Protein AF-A0A348TWQ3-F1 (afdb_monomer_lite)

Sequence (103 aa):
ITAHDFLIRQSMGDARKLYNLVELCFQQGKRGVPIDEEFAQNVLSNAQIRYDKGGDEHYNVISAFIKSIRGSDPQAAVYYLARMIEGGEDVKFIARRLIISAA

Secondary structure (DSSP, 8-state):
---HHHHHHHHTT-HHHHHHHHHHHHHHSPTTS---HHHHHHHHHHHHHT--SSSSHHHHHHHHHHHHHHTT-HHHHHHHHHHHHHTT--HHHHHHHHHHHH-

pLDDT: mean 85.83, std 12.58, range [44.22, 97.56]

Foldseek 3Di:
DQCPVVLCVVCVPPPVSSVVLVVQLVVPDDPPDDDDNVSSVVSVVVVVVPPDPDDDLVCVLLVQLLVCVVVVNVVSNVVSVVVCVVVVHDPVVSVVSVVVSVD

Radius of gyration: 18.04 Å; chains: 1; bounding box: 40×21×50 Å

Structure (mmCIF, N/CA/C/O backbone):
data_AF-A0A348TWQ3-F1
#
_entry.id   AF-A0A348TWQ3-F1
#
loop_
_atom_site.group_PDB
_atom_site.id
_atom_site.type_symbol
_atom_site.label_atom_id
_atom_site.label_alt_id
_atom_site.label_comp_id
_atom_site.label_asym_id
_atom_site.label_entity_id
_atom_site.label_seq_id
_atom_site.pdbx_PDB_ins_code
_atom_site.Cartn_x
_atom_site.Cartn_y
_atom_site.Cartn_z
_atom_site.occupancy
_atom_site.B_iso_or_equiv
_atom_site.auth_seq_id
_atom_site.auth_comp_id
_atom_site.auth_asym_id
_atom_site.auth_atom_id
_atom_site.pdbx_PDB_model_num
ATOM 1 N N . ILE A 1 1 ? -12.205 6.003 22.307 1.00 78.00 1 ILE A N 1
ATOM 2 C CA . ILE A 1 1 ? -11.546 4.914 21.552 1.00 78.00 1 ILE A CA 1
ATOM 3 C C . ILE A 1 1 ? -10.729 4.129 22.554 1.00 78.00 1 ILE A C 1
ATOM 5 O O . ILE A 1 1 ? -9.806 4.690 23.131 1.00 78.00 1 ILE A O 1
ATOM 9 N N . THR A 1 2 ? -11.105 2.889 22.830 1.00 88.25 2 THR A N 1
ATOM 10 C CA . THR A 1 2 ? -10.337 2.006 23.717 1.00 88.25 2 THR A CA 1
ATOM 11 C C . THR A 1 2 ? -9.271 1.234 22.934 1.00 88.25 2 THR A C 1
ATOM 13 O O . THR A 1 2 ? -8.243 0.902 23.503 1.00 88.25 2 THR A O 1
ATOM 16 N N . ALA A 1 3 ? -9.423 1.088 21.613 1.00 89.75 3 ALA A N 1
ATOM 17 C CA . ALA A 1 3 ? -8.481 0.416 20.706 1.00 89.75 3 ALA A CA 1
ATOM 18 C C . ALA A 1 3 ? -7.199 1.203 20.332 1.00 89.75 3 ALA A C 1
ATOM 20 O O . ALA A 1 3 ? -6.627 0.973 19.266 1.00 89.75 3 ALA A O 1
ATOM 21 N N . HIS A 1 4 ? -6.758 2.179 21.131 1.00 90.19 4 HIS A N 1
ATOM 22 C CA . HIS A 1 4 ? -5.682 3.103 20.732 1.00 90.19 4 HIS A CA 1
ATOM 23 C C . HIS A 1 4 ? -4.347 2.384 20.470 1.00 90.19 4 HIS A C 1
ATOM 25 O O . HIS A 1 4 ? -3.758 2.576 19.406 1.00 90.19 4 HIS A O 1
ATOM 31 N N . ASP A 1 5 ? -3.923 1.485 21.359 1.00 91.69 5 ASP A N 1
ATOM 32 C CA . ASP A 1 5 ? -2.677 0.719 21.199 1.00 91.69 5 ASP A CA 1
ATOM 33 C C . ASP A 1 5 ? -2.710 -0.231 19.997 1.00 91.69 5 ASP A C 1
ATOM 35 O O . ASP A 1 5 ? -1.697 -0.467 19.334 1.00 91.69 5 ASP A O 1
ATOM 39 N N . PHE A 1 6 ? -3.882 -0.785 19.684 1.00 90.88 6 PHE A N 1
ATOM 40 C CA . PHE A 1 6 ? -4.067 -1.610 18.496 1.00 90.88 6 PHE A CA 1
ATOM 41 C C . PHE A 1 6 ? -3.882 -0.784 17.220 1.00 90.88 6 PHE A C 1
ATOM 43 O O . PHE A 1 6 ? -3.075 -1.145 16.366 1.00 90.88 6 PHE A O 1
ATOM 50 N N . LEU A 1 7 ? -4.566 0.357 17.109 1.00 90.31 7 LEU A N 1
ATOM 51 C CA . LEU A 1 7 ? -4.495 1.216 15.924 1.00 90.31 7 LEU A CA 1
ATOM 52 C C . LEU A 1 7 ? -3.085 1.780 15.696 1.00 90.31 7 LEU A C 1
ATOM 54 O O . LEU A 1 7 ? -2.633 1.836 14.552 1.00 90.31 7 LEU A O 1
ATOM 58 N N . ILE A 1 8 ? -2.365 2.127 16.769 1.00 92.50 8 ILE A N 1
ATOM 59 C CA . ILE A 1 8 ? -0.959 2.560 16.700 1.00 92.50 8 ILE A CA 1
ATOM 60 C C . ILE A 1 8 ? -0.061 1.431 16.175 1.00 92.50 8 ILE A C 1
ATOM 62 O O . ILE A 1 8 ? 0.778 1.665 15.307 1.00 92.50 8 ILE A O 1
ATOM 66 N N . ARG A 1 9 ? -0.248 0.188 16.637 1.00 91.62 9 ARG A N 1
ATOM 67 C CA . ARG A 1 9 ? 0.504 -0.961 16.102 1.00 91.62 9 ARG A CA 1
ATOM 68 C C . ARG A 1 9 ? 0.212 -1.189 14.615 1.00 91.62 9 ARG A C 1
ATOM 70 O O . ARG A 1 9 ? 1.136 -1.422 13.844 1.00 91.62 9 ARG A O 1
ATOM 77 N N . GLN A 1 10 ? -1.045 -1.059 14.187 1.00 89.88 10 GLN A N 1
ATOM 78 C CA . GLN A 1 10 ? -1.432 -1.249 12.780 1.00 89.88 10 GLN A CA 1
ATOM 79 C C . GLN A 1 10 ? -0.941 -0.130 11.848 1.00 89.88 10 GLN A C 1
ATOM 81 O O . GLN A 1 10 ? -0.731 -0.354 10.645 1.00 89.88 10 GLN A O 1
ATOM 86 N N . SER A 1 11 ? -0.727 1.076 12.379 1.00 88.62 11 SER A N 1
ATOM 87 C CA . SER A 1 11 ? -0.207 2.197 11.599 1.00 88.62 11 SER A CA 1
ATOM 88 C C . SER A 1 11 ? 1.289 2.089 11.296 1.00 88.62 11 SER A C 1
ATOM 90 O O . SER A 1 11 ? 1.759 2.773 10.391 1.00 88.62 11 SER A O 1
ATOM 92 N N . MET A 1 12 ? 2.030 1.208 11.984 1.00 88.00 12 MET A N 1
ATOM 93 C CA . MET A 1 12 ? 3.474 0.994 11.790 1.00 88.00 12 MET A CA 1
ATOM 94 C C . MET A 1 12 ? 4.300 2.292 11.888 1.00 88.00 12 MET A C 1
ATOM 96 O O . MET A 1 12 ? 5.312 2.447 11.209 1.00 88.00 12 MET A O 1
ATOM 100 N N . GLY A 1 13 ? 3.854 3.242 12.717 1.00 85.81 13 GLY A N 1
ATOM 101 C CA . GLY A 1 13 ? 4.520 4.537 12.899 1.00 85.81 13 GLY A CA 1
ATOM 102 C C . GLY A 1 13 ? 4.186 5.598 11.843 1.00 85.81 13 GLY A C 1
ATOM 103 O O . GLY A 1 13 ? 4.664 6.724 11.955 1.00 85.81 13 GLY A O 1
ATOM 104 N N . ASP A 1 14 ? 3.340 5.293 10.854 1.00 87.12 14 ASP A N 1
ATOM 105 C CA . ASP A 1 14 ? 2.853 6.275 9.881 1.00 87.12 14 ASP A CA 1
ATOM 106 C C . ASP A 1 14 ? 1.594 6.990 10.408 1.00 87.12 14 ASP A C 1
ATOM 108 O O . ASP A 1 14 ? 0.524 6.396 10.583 1.00 87.12 14 ASP A O 1
ATOM 112 N N . ALA A 1 15 ? 1.711 8.300 10.641 1.00 89.88 15 ALA A N 1
ATOM 113 C CA . ALA A 1 15 ? 0.622 9.135 11.145 1.00 89.88 15 ALA A CA 1
ATOM 114 C C . ALA A 1 15 ? -0.554 9.275 10.161 1.00 89.88 15 ALA A C 1
ATOM 116 O O . ALA A 1 15 ? -1.705 9.348 10.593 1.00 89.88 15 ALA A O 1
ATOM 117 N N . ARG A 1 16 ? -0.301 9.278 8.845 1.00 85.62 16 ARG A N 1
ATOM 118 C CA . ARG A 1 16 ? -1.358 9.325 7.824 1.00 85.62 16 ARG A CA 1
ATOM 119 C C . ARG A 1 16 ? -2.137 8.020 7.818 1.00 85.62 16 ARG A C 1
ATOM 121 O O . ARG A 1 16 ? -3.365 8.036 7.805 1.00 85.62 16 ARG A O 1
ATOM 128 N N . LYS A 1 17 ? -1.430 6.890 7.881 1.00 85.06 17 LYS A N 1
ATOM 129 C CA . LYS A 1 17 ? -2.073 5.577 7.978 1.00 85.06 17 LYS A CA 1
ATOM 130 C C . LYS A 1 17 ? -2.928 5.486 9.241 1.00 85.06 17 LYS A C 1
ATOM 132 O O . LYS A 1 17 ? -4.070 5.047 9.161 1.00 85.06 17 LYS A O 1
ATOM 137 N N . LEU A 1 18 ? -2.416 5.955 10.382 1.00 90.31 18 LEU A N 1
ATOM 138 C CA . LEU A 1 18 ? -3.178 6.008 11.633 1.00 90.31 18 LEU A CA 1
ATOM 139 C C . LEU A 1 18 ? -4.460 6.838 11.489 1.00 90.31 18 LEU A C 1
ATOM 141 O O . LEU A 1 18 ? -5.525 6.384 11.899 1.00 90.31 18 LEU A O 1
ATOM 145 N N . TYR A 1 19 ? -4.362 8.025 10.888 1.00 90.94 19 TYR A N 1
ATOM 146 C CA . TYR A 1 19 ? -5.511 8.898 10.657 1.00 90.94 19 TYR A CA 1
ATOM 147 C C . TYR A 1 19 ? -6.594 8.204 9.822 1.00 90.94 19 TYR A C 1
ATOM 149 O O . TYR A 1 19 ? -7.746 8.145 10.248 1.00 90.94 19 TYR A O 1
ATOM 157 N N . ASN A 1 20 ? -6.209 7.590 8.701 1.00 88.25 20 ASN A N 1
ATOM 158 C CA . ASN A 1 20 ? -7.139 6.870 7.829 1.00 88.25 20 ASN A CA 1
ATOM 159 C C . ASN A 1 20 ? -7.806 5.686 8.553 1.00 88.25 20 ASN A C 1
ATOM 161 O O . ASN A 1 20 ? -9.001 5.449 8.393 1.00 88.25 20 ASN A O 1
ATOM 165 N N . LEU A 1 21 ? -7.055 4.946 9.379 1.00 89.31 21 LEU A N 1
ATOM 166 C CA . LEU A 1 21 ? -7.598 3.836 10.173 1.00 89.31 21 LEU A CA 1
ATOM 167 C C . LEU A 1 21 ? -8.635 4.319 11.195 1.00 89.31 21 LEU A C 1
ATOM 169 O O . LEU A 1 21 ? -9.684 3.694 11.360 1.00 89.31 21 LEU A O 1
ATOM 173 N N . VAL A 1 22 ? -8.352 5.434 11.870 1.00 90.62 22 VAL A N 1
ATOM 174 C CA . VAL A 1 22 ? -9.276 6.049 12.828 1.00 90.62 22 VAL A CA 1
ATOM 175 C C . VAL A 1 22 ? -10.542 6.519 12.117 1.00 90.62 2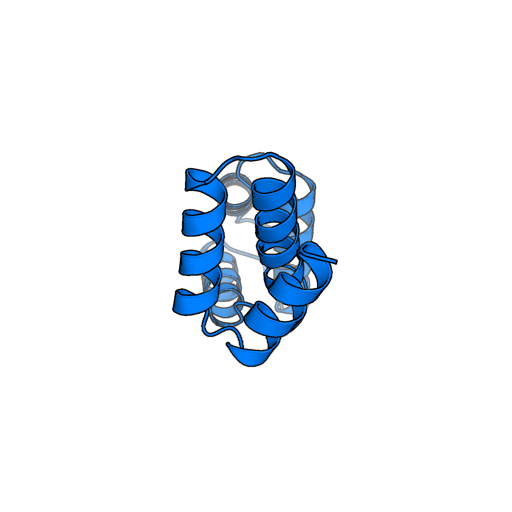2 VAL A C 1
ATOM 177 O O . VAL A 1 22 ? -11.641 6.188 12.561 1.00 90.62 22 VAL A O 1
ATOM 180 N N . GLU A 1 23 ? -10.403 7.237 11.003 1.00 90.75 23 GLU A N 1
ATOM 181 C CA . GLU A 1 23 ? -11.533 7.714 10.203 1.00 90.75 23 GLU A CA 1
ATOM 182 C C . GLU A 1 23 ? -12.435 6.557 9.755 1.00 90.75 23 GLU A C 1
ATOM 184 O O . GLU A 1 23 ? -13.650 6.603 9.950 1.00 90.75 23 GLU A O 1
ATOM 189 N N . LEU A 1 24 ? -11.843 5.474 9.251 1.00 89.69 24 LEU A N 1
ATOM 190 C CA . LEU A 1 24 ? -12.570 4.277 8.839 1.00 89.69 24 LEU A CA 1
ATOM 191 C C . LEU A 1 24 ? -13.369 3.648 9.995 1.00 89.69 24 LEU A C 1
ATOM 193 O O . LEU A 1 24 ? -14.522 3.249 9.812 1.00 89.69 24 LEU A O 1
ATOM 197 N N . CYS A 1 25 ? -12.784 3.584 11.195 1.00 90.00 25 CYS A N 1
ATOM 198 C CA . CYS A 1 25 ? -13.479 3.084 12.382 1.00 90.00 25 CYS A CA 1
ATOM 199 C C . CYS A 1 25 ? -14.649 3.995 12.783 1.00 90.00 25 CYS A C 1
ATOM 201 O O . CYS A 1 25 ? -15.692 3.497 13.199 1.00 90.00 25 CYS A O 1
ATOM 203 N N . PHE A 1 26 ? -14.516 5.316 12.633 1.00 89.69 26 PHE A N 1
ATOM 204 C CA . PHE A 1 26 ? -15.616 6.252 12.884 1.00 89.69 26 PHE A CA 1
ATOM 205 C C . PHE A 1 26 ? -16.737 6.143 11.849 1.00 89.69 26 PHE A C 1
ATOM 207 O O . PHE A 1 26 ? -17.902 6.228 12.226 1.00 89.69 26 PHE A O 1
ATOM 214 N N . GLN A 1 27 ? -16.409 5.926 10.574 1.00 89.00 27 GLN A N 1
ATOM 215 C CA . GLN A 1 27 ? -17.406 5.764 9.510 1.00 89.00 27 GLN A CA 1
ATOM 216 C C . GLN A 1 27 ? -18.270 4.511 9.702 1.00 89.00 27 GLN A C 1
ATOM 218 O O . GLN A 1 27 ? -19.461 4.533 9.399 1.00 89.00 27 GLN A O 1
ATOM 223 N N . GLN A 1 28 ? -17.684 3.421 10.206 1.00 87.06 28 GLN A N 1
ATOM 224 C CA . GLN A 1 28 ? -18.411 2.171 10.467 1.00 87.06 28 GLN A CA 1
ATOM 225 C C . GLN A 1 28 ? -18.986 2.090 11.890 1.00 87.06 28 GLN A C 1
ATOM 227 O O . GLN A 1 28 ? -19.814 1.224 12.181 1.00 87.06 28 GLN A O 1
ATOM 232 N N . GLY A 1 29 ? -18.534 2.962 12.792 1.00 85.75 29 GLY A N 1
ATOM 233 C CA . GLY A 1 29 ? -18.934 2.983 14.193 1.00 85.75 29 GLY A CA 1
ATOM 234 C C . GLY A 1 29 ? -20.342 3.537 14.405 1.00 85.75 29 GLY A C 1
ATOM 235 O O . GLY A 1 29 ? -20.851 4.352 13.637 1.00 85.75 29 GLY A O 1
ATOM 236 N N . LYS A 1 30 ? -20.984 3.123 15.502 1.00 85.12 30 LYS A N 1
ATOM 237 C CA . LYS A 1 30 ? -22.265 3.691 15.947 1.00 85.12 30 LYS A CA 1
ATOM 238 C C . LYS A 1 30 ? -22.028 4.768 16.999 1.00 85.12 30 LYS A C 1
ATOM 240 O O . LYS A 1 30 ? -21.202 4.614 17.897 1.00 85.12 30 LYS A O 1
ATOM 245 N N . ARG A 1 31 ? -22.793 5.859 16.925 1.00 83.00 31 ARG A N 1
ATOM 246 C CA . ARG A 1 31 ? -22.694 6.966 17.885 1.00 83.00 31 ARG A CA 1
ATOM 247 C C . ARG A 1 31 ? -22.996 6.468 19.303 1.00 83.00 31 ARG A C 1
ATOM 249 O O . ARG A 1 31 ? -24.004 5.804 19.519 1.00 83.00 31 ARG A O 1
ATOM 256 N N . GLY A 1 32 ? -22.127 6.801 20.255 1.00 81.94 32 GLY A N 1
ATOM 257 C CA . GLY A 1 32 ? -22.257 6.382 21.656 1.00 81.94 32 GLY A CA 1
ATOM 258 C C . GLY A 1 32 ? -21.690 4.993 21.971 1.00 81.94 32 GLY A C 1
ATOM 259 O O . GLY A 1 32 ? -21.617 4.641 23.143 1.00 81.94 32 GLY A O 1
ATOM 260 N N . VAL A 1 33 ? -21.239 4.234 20.966 1.00 84.69 33 VAL A N 1
ATOM 261 C CA . VAL A 1 33 ? -20.528 2.965 21.169 1.00 84.69 33 VAL A CA 1
ATOM 262 C C . VAL A 1 33 ? -19.016 3.229 21.111 1.00 84.69 33 VAL A C 1
ATOM 264 O O . VAL A 1 33 ? -18.550 3.871 20.164 1.00 84.69 33 VAL A O 1
ATOM 267 N N . PRO A 1 34 ? -18.226 2.789 22.106 1.00 87.00 34 PRO A N 1
ATOM 268 C CA . PRO A 1 34 ? -16.777 2.911 22.046 1.00 87.00 34 PRO A CA 1
ATOM 269 C C . PRO A 1 34 ? -16.196 2.040 20.924 1.00 87.00 34 PRO A C 1
ATOM 271 O O . PRO A 1 34 ? -16.593 0.897 20.750 1.00 87.00 34 PRO A O 1
ATOM 274 N N . ILE A 1 35 ? -15.212 2.575 20.198 1.00 89.81 35 ILE A N 1
ATOM 275 C CA . ILE A 1 35 ? -14.367 1.797 19.280 1.00 89.81 35 ILE A CA 1
ATOM 276 C C . ILE A 1 35 ? -13.397 0.969 20.134 1.00 89.81 35 ILE A C 1
ATOM 278 O O . ILE A 1 35 ? -12.407 1.522 20.638 1.00 89.81 35 ILE A O 1
ATOM 282 N N . ASP A 1 36 ? -13.722 -0.308 20.326 1.00 91.81 36 ASP A N 1
ATOM 283 C CA . ASP A 1 36 ? -12.892 -1.316 20.987 1.00 91.81 36 ASP A CA 1
ATOM 284 C C . ASP A 1 36 ? -12.023 -2.098 19.989 1.00 91.81 36 ASP A C 1
ATOM 286 O O . ASP A 1 36 ? -12.085 -1.889 18.774 1.00 91.81 36 ASP A O 1
ATOM 290 N N . GLU A 1 37 ? -11.102 -2.906 20.521 1.00 91.44 37 GLU A N 1
ATOM 291 C CA . GLU A 1 37 ? -10.100 -3.610 19.713 1.00 91.44 37 GLU A CA 1
ATOM 292 C C . GLU A 1 37 ? -10.747 -4.641 18.780 1.00 91.44 37 GLU A C 1
ATOM 294 O O . GLU A 1 37 ? -10.356 -4.730 17.618 1.00 91.44 37 GLU A O 1
ATOM 299 N N . GLU A 1 38 ? -11.789 -5.339 19.238 1.00 90.12 38 GLU A N 1
ATOM 300 C CA . GLU A 1 38 ? -12.530 -6.315 18.431 1.00 90.12 38 GLU A CA 1
ATOM 301 C C . GLU A 1 38 ? -13.254 -5.642 17.257 1.00 90.12 38 GLU A C 1
ATOM 303 O O . GLU A 1 38 ? -13.182 -6.106 16.114 1.00 90.12 38 GLU A O 1
ATOM 308 N N . PHE A 1 39 ? -13.913 -4.508 17.499 1.00 90.62 39 PHE A N 1
ATOM 309 C CA . PHE A 1 39 ? -14.546 -3.728 16.446 1.00 90.62 39 PHE A CA 1
ATOM 310 C C . PHE A 1 39 ? -13.514 -3.199 15.445 1.00 90.62 39 PHE A C 1
ATOM 312 O O . PHE A 1 39 ? -13.695 -3.356 14.236 1.00 90.62 39 PHE A O 1
ATOM 319 N N . ALA A 1 40 ? -12.412 -2.617 15.927 1.00 89.75 40 ALA A N 1
ATOM 320 C CA . ALA A 1 40 ? -11.341 -2.130 15.063 1.00 89.75 40 ALA A CA 1
ATOM 321 C C . ALA A 1 40 ? -10.765 -3.264 14.198 1.00 89.75 40 ALA A C 1
ATOM 323 O O . ALA A 1 40 ? -10.603 -3.098 12.990 1.00 89.75 40 ALA A O 1
ATOM 324 N N . GLN A 1 41 ? -10.521 -4.440 14.779 1.00 90.06 41 GLN A N 1
ATOM 325 C CA . GLN A 1 41 ? -10.016 -5.598 14.050 1.00 90.06 41 GLN A CA 1
ATOM 326 C C . GLN A 1 41 ? -10.984 -6.044 12.945 1.00 90.06 41 GLN A C 1
ATOM 328 O O . GLN A 1 41 ? -10.564 -6.204 11.800 1.00 90.06 41 GLN A O 1
ATOM 333 N N . ASN A 1 42 ? -12.282 -6.142 13.244 1.00 87.38 42 ASN A N 1
ATOM 334 C CA . ASN A 1 42 ? -13.307 -6.478 12.253 1.00 87.38 42 ASN A CA 1
ATOM 335 C C . ASN A 1 42 ? -13.379 -5.458 11.105 1.00 87.38 42 ASN A C 1
ATOM 337 O O . ASN A 1 42 ? -13.487 -5.833 9.934 1.00 87.38 42 ASN A O 1
ATOM 341 N N . VAL A 1 43 ? -13.301 -4.161 11.416 1.00 86.62 43 VAL A N 1
ATOM 342 C CA . VAL A 1 43 ? -13.297 -3.089 10.409 1.00 86.62 43 VAL A CA 1
ATOM 343 C C . VAL A 1 43 ? -12.084 -3.212 9.484 1.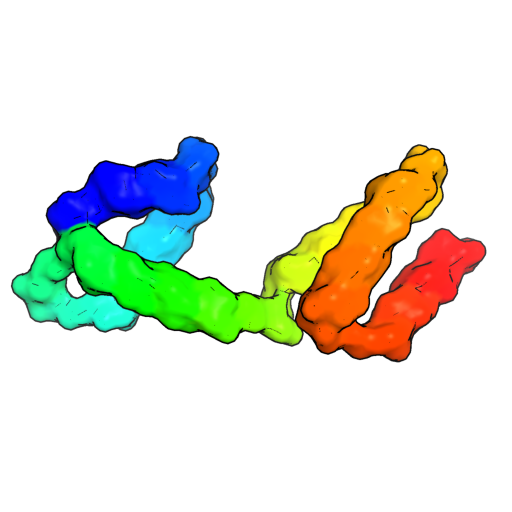00 86.62 43 VAL A C 1
ATOM 345 O O . VAL A 1 43 ? -12.233 -3.130 8.262 1.00 86.62 43 VAL A O 1
ATOM 348 N N . LEU A 1 44 ? -10.897 -3.451 10.047 1.00 84.25 44 LEU A N 1
ATOM 349 C CA . LEU A 1 44 ? -9.651 -3.570 9.290 1.00 84.25 44 LEU A CA 1
ATOM 350 C C . LEU A 1 44 ? -9.611 -4.840 8.431 1.00 84.25 44 LEU A C 1
ATOM 352 O O . LEU A 1 44 ? -9.221 -4.761 7.268 1.00 84.25 44 LEU A O 1
ATOM 356 N N . SER A 1 45 ? -10.053 -5.988 8.948 1.00 78.75 45 SER A N 1
ATOM 357 C CA . SER A 1 45 ? -10.131 -7.232 8.169 1.00 78.75 45 SER A CA 1
ATOM 358 C C . SER A 1 45 ? -11.078 -7.091 6.974 1.00 78.75 45 SER A C 1
ATOM 360 O O . SER A 1 45 ? -10.740 -7.480 5.857 1.00 78.75 45 SER A O 1
ATOM 362 N N . ASN A 1 46 ? -12.228 -6.437 7.161 1.00 66.06 46 ASN A N 1
ATOM 363 C CA . ASN A 1 46 ? -13.162 -6.150 6.069 1.00 66.06 46 ASN A CA 1
ATOM 364 C C . ASN A 1 46 ? -12.630 -5.106 5.070 1.00 66.06 46 ASN A C 1
ATOM 366 O O . ASN A 1 46 ? -13.035 -5.100 3.905 1.00 66.06 46 ASN A O 1
ATOM 370 N N . ALA A 1 47 ? -11.747 -4.207 5.504 1.00 60.88 47 ALA A N 1
ATOM 371 C CA . ALA A 1 47 ? -11.074 -3.253 4.628 1.00 60.88 47 ALA A CA 1
ATOM 372 C C . ALA A 1 47 ? -9.940 -3.903 3.824 1.00 60.88 47 ALA A C 1
ATOM 374 O O . ALA A 1 47 ? -9.778 -3.588 2.653 1.00 60.88 47 ALA A O 1
ATOM 375 N N . GLN A 1 48 ? -9.216 -4.863 4.407 1.00 55.16 48 GLN A N 1
ATOM 376 C CA . GLN A 1 48 ? -8.235 -5.679 3.685 1.00 55.16 48 GLN A CA 1
ATOM 377 C C . GLN A 1 48 ? -8.888 -6.562 2.618 1.00 55.16 48 GLN A C 1
ATOM 379 O O . GLN A 1 48 ? -8.293 -6.765 1.570 1.00 55.16 48 GLN A O 1
ATOM 384 N N . ILE A 1 49 ? -10.114 -7.051 2.836 1.00 47.81 49 ILE A N 1
ATOM 385 C CA . ILE A 1 49 ? -10.883 -7.777 1.804 1.00 47.81 49 ILE A CA 1
ATOM 386 C C . ILE A 1 49 ? -11.350 -6.826 0.690 1.00 47.81 49 ILE A C 1
ATOM 388 O O . ILE A 1 49 ? -11.437 -7.217 -0.472 1.00 47.81 49 ILE A O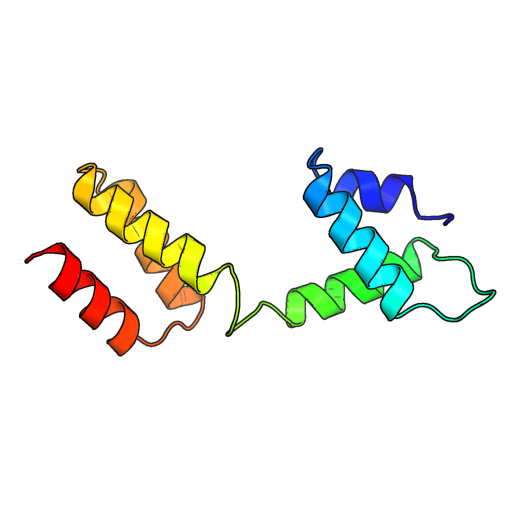 1
ATOM 392 N N . ARG A 1 50 ? -11.560 -5.545 1.016 1.00 44.69 50 ARG A N 1
ATOM 393 C CA . ARG A 1 50 ? -11.674 -4.445 0.048 1.00 44.69 50 ARG A CA 1
ATOM 394 C C . ARG A 1 50 ? -10.298 -3.969 -0.441 1.00 44.69 50 ARG A C 1
ATOM 396 O O . ARG A 1 50 ? -10.135 -2.784 -0.714 1.00 44.69 50 ARG A O 1
ATOM 403 N N . TYR A 1 51 ? -9.315 -4.873 -0.556 1.00 44.22 51 TYR A N 1
ATOM 404 C CA . TYR A 1 51 ? -8.093 -4.602 -1.307 1.00 44.22 51 TYR A CA 1
ATOM 405 C C . TYR A 1 51 ? -8.509 -4.112 -2.690 1.00 44.22 51 TYR A C 1
ATOM 407 O O . TYR A 1 51 ? -9.288 -4.738 -3.414 1.00 44.22 51 TYR A O 1
ATOM 415 N N . ASP A 1 52 ? -8.091 -2.888 -2.938 1.00 48.97 52 ASP A N 1
ATOM 416 C CA . ASP A 1 52 ? -8.789 -1.935 -3.763 1.00 48.97 52 ASP A CA 1
ATOM 417 C C . ASP A 1 52 ? -8.389 -2.131 -5.221 1.00 48.97 52 ASP A C 1
ATOM 419 O O . ASP A 1 52 ? -7.296 -1.766 -5.649 1.00 48.97 52 ASP A O 1
ATOM 423 N N . LYS A 1 53 ? -9.309 -2.708 -5.992 1.00 50.09 53 LYS A N 1
ATOM 424 C CA . LYS A 1 53 ? -9.230 -2.805 -7.452 1.00 50.09 53 LYS A CA 1
ATOM 425 C C . LYS A 1 53 ? -9.309 -1.432 -8.159 1.00 50.09 53 LYS A C 1
ATOM 427 O O . LYS A 1 53 ? -9.395 -1.422 -9.383 1.00 50.09 53 LYS A O 1
ATOM 432 N N . GLY A 1 54 ? -9.338 -0.294 -7.447 1.00 53.44 54 GLY A N 1
ATOM 433 C CA . GLY A 1 54 ? -9.717 1.004 -8.019 1.00 53.44 54 GLY A CA 1
ATOM 434 C C . GLY A 1 54 ? -8.898 2.258 -7.676 1.00 53.44 54 GLY A C 1
ATOM 435 O O . GLY A 1 54 ? -9.064 3.236 -8.400 1.00 53.44 54 GLY A O 1
ATOM 436 N N . GLY A 1 55 ? -8.050 2.304 -6.646 1.00 57.12 55 GLY A N 1
ATOM 437 C CA . GLY A 1 55 ? -7.548 3.599 -6.153 1.00 57.12 55 GLY A CA 1
ATOM 438 C C . GLY A 1 55 ? -6.040 3.780 -6.154 1.00 57.12 55 GLY A C 1
ATOM 439 O O . GLY A 1 55 ? -5.517 4.487 -7.003 1.00 57.12 55 GLY A O 1
ATOM 440 N N . ASP A 1 56 ? -5.330 3.189 -5.192 1.00 63.91 56 ASP A N 1
ATOM 441 C CA . ASP A 1 56 ? -3.947 3.612 -4.898 1.00 63.91 56 ASP A CA 1
ATOM 442 C C . ASP A 1 56 ? -2.883 2.539 -5.162 1.00 63.91 56 ASP A C 1
ATOM 444 O O . ASP A 1 56 ? -1.842 2.837 -5.748 1.00 63.91 56 ASP A O 1
ATOM 448 N N . GLU A 1 57 ? -3.110 1.280 -4.774 1.00 70.19 57 GLU A N 1
ATOM 449 C CA . GLU A 1 57 ? -2.128 0.197 -4.986 1.00 70.19 57 GLU A CA 1
ATOM 450 C C . GLU A 1 57 ? -1.861 -0.028 -6.481 1.00 70.19 57 GLU A C 1
ATOM 452 O O . GLU A 1 57 ? -0.703 -0.119 -6.884 1.00 70.19 57 GLU A O 1
ATOM 457 N N . HIS A 1 58 ? -2.904 0.010 -7.316 1.00 80.50 58 HIS A N 1
ATOM 458 C CA . HIS A 1 58 ? -2.796 -0.081 -8.773 1.00 80.50 58 HIS A CA 1
ATOM 459 C C . HIS A 1 58 ? -1.777 0.920 -9.348 1.00 80.50 58 HIS A C 1
ATOM 461 O O . HIS A 1 58 ? -0.806 0.533 -10.008 1.00 80.50 58 HIS A O 1
ATOM 467 N N . TYR A 1 59 ? -1.949 2.216 -9.050 1.00 82.88 59 TYR A N 1
ATOM 468 C CA . TYR A 1 59 ? -1.064 3.267 -9.558 1.00 82.88 59 TYR A CA 1
ATOM 469 C C . TYR A 1 59 ? 0.312 3.257 -8.890 1.00 82.88 59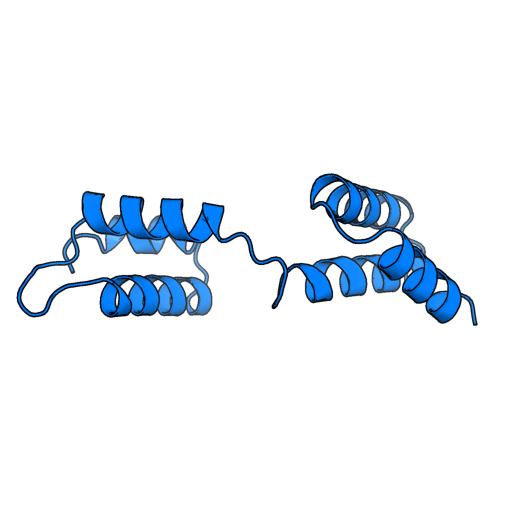 TYR A C 1
ATOM 471 O O . TYR A 1 59 ? 1.316 3.523 -9.558 1.00 82.88 59 TYR A O 1
ATOM 479 N N . ASN A 1 60 ? 0.388 2.925 -7.600 1.00 87.75 60 ASN A N 1
ATOM 480 C CA . ASN A 1 60 ? 1.653 2.850 -6.876 1.00 87.75 60 ASN A CA 1
ATOM 481 C C . ASN A 1 60 ? 2.542 1.732 -7.426 1.00 87.75 60 ASN A C 1
ATOM 483 O O . ASN A 1 60 ? 3.714 1.977 -7.730 1.00 87.75 60 ASN A O 1
ATOM 487 N N . VAL A 1 61 ? 1.981 0.539 -7.637 1.00 91.38 61 VAL A N 1
ATOM 488 C CA . VAL A 1 61 ? 2.723 -0.624 -8.133 1.00 91.38 61 VAL A CA 1
ATOM 489 C C . VAL A 1 61 ? 3.154 -0.415 -9.587 1.00 91.38 61 VAL A C 1
ATOM 491 O O . VAL A 1 61 ? 4.333 -0.598 -9.896 1.00 91.38 61 VAL A O 1
ATOM 494 N N . ILE A 1 62 ? 2.269 0.058 -10.477 1.00 93.75 62 ILE A N 1
ATOM 495 C CA . ILE A 1 62 ? 2.661 0.305 -11.876 1.00 93.75 62 ILE A CA 1
ATOM 496 C C . ILE A 1 62 ? 3.676 1.452 -12.002 1.00 93.75 62 ILE A C 1
ATOM 498 O O . ILE A 1 62 ? 4.580 1.399 -12.834 1.00 93.75 62 ILE A O 1
ATOM 502 N N . SER A 1 63 ? 3.576 2.4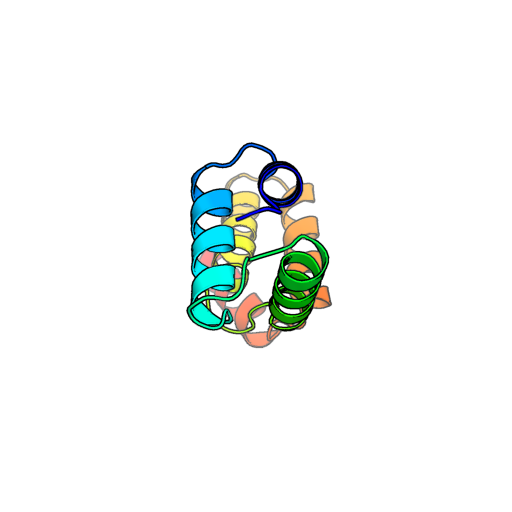94 -11.172 1.00 93.38 63 SER A N 1
ATOM 503 C CA . SER A 1 63 ? 4.553 3.588 -11.144 1.00 93.38 63 SER A CA 1
ATOM 504 C C . SER A 1 63 ? 5.926 3.092 -10.695 1.00 93.38 63 SER A C 1
ATOM 506 O O . SER A 1 63 ? 6.936 3.448 -11.307 1.00 93.38 63 SER A O 1
ATOM 508 N N . ALA A 1 64 ? 5.968 2.245 -9.662 1.00 95.31 64 ALA A N 1
ATOM 509 C CA . ALA A 1 64 ? 7.198 1.630 -9.182 1.00 95.31 64 ALA A CA 1
ATOM 510 C C . ALA A 1 64 ? 7.826 0.714 -10.245 1.00 95.31 64 ALA A C 1
ATOM 512 O O . ALA A 1 64 ? 9.021 0.838 -10.502 1.00 95.31 64 ALA A O 1
ATOM 513 N N . PHE A 1 65 ? 7.016 -0.087 -10.944 1.00 96.12 65 PHE A N 1
ATOM 514 C CA . PHE A 1 65 ? 7.450 -0.920 -12.070 1.00 96.12 65 PHE A CA 1
ATOM 515 C C . PHE A 1 65 ? 8.114 -0.112 -13.201 1.00 96.12 65 PHE A C 1
ATOM 517 O O . PHE A 1 65 ? 9.212 -0.440 -13.654 1.00 96.12 65 PHE A O 1
ATOM 524 N N . ILE A 1 66 ? 7.494 0.988 -13.642 1.00 96.75 66 ILE A N 1
ATOM 525 C CA . ILE A 1 66 ? 8.073 1.836 -14.700 1.00 96.75 66 ILE A CA 1
ATOM 526 C C . ILE A 1 66 ? 9.352 2.536 -14.223 1.00 96.75 66 ILE A C 1
ATOM 528 O O . ILE A 1 66 ? 10.324 2.653 -14.974 1.00 96.75 66 ILE A O 1
ATOM 532 N N . LYS A 1 67 ? 9.387 2.987 -12.964 1.00 96.19 67 LYS A N 1
ATOM 533 C CA . LYS A 1 67 ? 10.583 3.610 -12.380 1.00 96.19 67 LYS A CA 1
ATOM 534 C C . LYS A 1 67 ? 11.735 2.620 -12.244 1.00 96.19 67 LYS A C 1
ATOM 536 O O . LYS A 1 67 ? 12.858 3.012 -12.539 1.00 96.19 67 LYS A O 1
ATOM 541 N N . SER A 1 68 ? 11.482 1.366 -11.862 1.00 97.00 68 SER A N 1
ATOM 542 C CA . SER A 1 68 ? 12.533 0.344 -11.789 1.00 97.00 68 SER A CA 1
ATOM 543 C C . SER A 1 68 ? 13.119 0.026 -13.162 1.00 97.00 68 SER A C 1
ATOM 545 O O . SER A 1 68 ? 14.335 -0.074 -13.284 1.00 97.00 68 SER A O 1
ATOM 547 N N . ILE A 1 69 ? 12.290 -0.031 -14.214 1.00 96.00 69 ILE A N 1
ATOM 548 C CA . ILE A 1 69 ? 12.779 -0.199 -15.593 1.00 96.00 69 ILE A CA 1
ATOM 549 C C . ILE A 1 69 ? 13.669 0.984 -15.992 1.00 96.00 69 ILE A C 1
ATOM 551 O O . ILE A 1 69 ? 14.798 0.784 -16.434 1.00 96.00 69 ILE A O 1
ATOM 555 N N . ARG A 1 70 ? 13.206 2.224 -15.782 1.00 95.19 70 ARG A N 1
ATOM 556 C CA . ARG A 1 70 ? 13.989 3.434 -16.095 1.00 95.19 70 ARG A CA 1
ATOM 557 C C . ARG A 1 70 ? 15.281 3.528 -15.276 1.00 95.19 70 ARG A C 1
ATOM 559 O O . ARG A 1 70 ? 16.290 4.011 -15.775 1.00 95.19 70 ARG A O 1
ATOM 566 N N . GLY A 1 71 ? 15.240 3.071 -14.028 1.00 95.81 71 GLY A N 1
ATOM 567 C CA . GLY A 1 71 ? 16.381 3.004 -13.119 1.00 95.81 71 GLY A CA 1
ATOM 568 C C . GLY A 1 71 ? 17.328 1.832 -13.381 1.00 95.81 71 GLY A C 1
ATOM 569 O O . GLY A 1 71 ? 18.317 1.714 -12.668 1.00 95.81 71 GLY A O 1
ATOM 570 N N . SER A 1 72 ? 17.053 0.984 -14.382 1.00 95.75 72 SER A N 1
ATOM 571 C CA . SER A 1 72 ? 17.836 -0.223 -14.685 1.00 95.75 72 SER A CA 1
ATOM 572 C C . SER A 1 72 ? 17.975 -1.185 -13.495 1.00 95.75 72 SER A C 1
ATOM 574 O O . SER A 1 72 ? 19.006 -1.835 -13.340 1.00 95.75 72 SER A O 1
ATOM 576 N N . ASP A 1 73 ? 16.932 -1.296 -12.667 1.00 97.38 73 ASP A N 1
ATOM 577 C CA . ASP A 1 73 ? 16.838 -2.279 -11.583 1.00 97.38 73 ASP A CA 1
ATOM 578 C C . ASP A 1 73 ? 15.941 -3.456 -12.022 1.00 97.38 73 ASP A C 1
ATOM 580 O O . ASP A 1 73 ? 14.708 -3.382 -11.911 1.00 97.38 73 ASP A O 1
ATOM 584 N N . PRO A 1 74 ? 16.525 -4.550 -12.550 1.00 96.00 74 PRO A N 1
ATOM 585 C CA . PRO A 1 74 ? 15.755 -5.681 -13.058 1.00 96.00 74 PRO A CA 1
ATOM 586 C C . PRO A 1 74 ? 15.053 -6.466 -11.945 1.00 96.00 74 PRO A C 1
ATOM 588 O O . PRO A 1 74 ? 13.973 -7.007 -12.176 1.00 96.00 74 PRO A O 1
ATOM 591 N N . GLN A 1 75 ? 15.619 -6.508 -10.736 1.00 97.56 75 GLN A N 1
ATOM 592 C CA . GLN A 1 75 ? 15.039 -7.267 -9.628 1.00 97.56 75 GLN A CA 1
ATOM 593 C C . GLN A 1 75 ? 13.765 -6.592 -9.129 1.00 97.56 75 GLN A C 1
ATOM 595 O O . GLN A 1 75 ? 12.733 -7.248 -8.969 1.00 97.56 75 GLN A O 1
ATOM 600 N N . ALA A 1 76 ? 13.804 -5.267 -8.964 1.00 95.19 76 ALA A N 1
ATOM 601 C CA . ALA A 1 76 ? 12.616 -4.493 -8.637 1.00 95.19 76 ALA A CA 1
ATOM 602 C C . ALA A 1 76 ? 11.558 -4.580 -9.750 1.00 95.19 76 ALA A C 1
ATOM 604 O O . ALA A 1 76 ? 10.373 -4.741 -9.457 1.00 95.19 76 ALA A O 1
ATOM 605 N N . ALA A 1 77 ? 11.967 -4.545 -11.024 1.00 96.50 77 ALA A N 1
ATOM 606 C CA . ALA A 1 77 ? 11.034 -4.663 -12.143 1.00 96.50 77 ALA A CA 1
ATOM 607 C C . ALA A 1 77 ? 10.277 -6.002 -12.133 1.00 96.50 77 ALA A C 1
ATOM 609 O O . ALA A 1 77 ? 9.051 -6.015 -12.259 1.00 96.50 77 ALA A O 1
ATOM 610 N N . VAL A 1 78 ? 10.981 -7.120 -11.921 1.00 96.44 78 VAL A N 1
ATOM 611 C CA . VAL A 1 78 ? 10.355 -8.449 -11.817 1.00 96.44 78 VAL A CA 1
ATOM 612 C C . VAL A 1 78 ? 9.461 -8.542 -10.580 1.00 96.44 78 VAL A C 1
ATOM 614 O O . VAL A 1 78 ? 8.355 -9.075 -10.667 1.00 96.44 78 VAL A O 1
ATOM 617 N N . TYR A 1 79 ? 9.889 -7.975 -9.450 1.00 95.38 79 TYR A N 1
ATOM 618 C CA . TYR A 1 79 ? 9.093 -7.949 -8.224 1.00 95.38 79 TYR A CA 1
ATOM 619 C C . TYR A 1 79 ? 7.745 -7.241 -8.416 1.00 95.38 79 TYR A C 1
ATOM 621 O O . TYR A 1 79 ? 6.696 -7.806 -8.101 1.00 95.38 79 TYR A O 1
ATOM 629 N N . TYR A 1 80 ? 7.748 -6.021 -8.962 1.00 94.81 80 TYR A N 1
ATOM 630 C CA . TYR A 1 80 ? 6.508 -5.270 -9.166 1.00 94.81 80 TYR A CA 1
ATOM 631 C C . TYR A 1 80 ? 5.625 -5.889 -10.253 1.00 94.81 80 TYR A C 1
ATOM 633 O O . TYR A 1 80 ? 4.403 -5.851 -10.131 1.00 94.81 80 TYR A O 1
ATOM 641 N N . LEU A 1 81 ? 6.216 -6.518 -11.274 1.00 94.94 81 LEU A N 1
ATOM 642 C CA . LEU A 1 81 ? 5.459 -7.296 -12.253 1.00 94.94 81 LEU A CA 1
ATOM 643 C C . LEU A 1 81 ? 4.727 -8.474 -11.597 1.00 94.94 81 LEU A C 1
ATOM 645 O O . LEU A 1 81 ? 3.524 -8.626 -11.797 1.00 94.94 81 LEU A O 1
ATOM 649 N N . ALA A 1 82 ? 5.424 -9.269 -10.781 1.00 92.69 82 ALA A N 1
ATOM 650 C CA . ALA A 1 82 ? 4.823 -10.392 -10.063 1.00 92.69 82 ALA A CA 1
ATOM 651 C C . ALA A 1 82 ? 3.698 -9.925 -9.127 1.00 92.69 82 ALA A C 1
ATOM 653 O O . ALA A 1 82 ? 2.623 -10.515 -9.117 1.00 92.69 82 ALA A O 1
ATOM 654 N N . ARG A 1 83 ? 3.901 -8.810 -8.412 1.00 89.50 83 ARG A N 1
ATOM 655 C CA . ARG A 1 83 ? 2.870 -8.182 -7.567 1.00 89.50 83 ARG A CA 1
ATOM 656 C C . ARG A 1 83 ? 1.604 -7.818 -8.346 1.00 89.50 83 ARG A C 1
ATOM 658 O O . ARG A 1 83 ? 0.517 -8.036 -7.826 1.00 89.50 83 ARG A O 1
ATOM 665 N N . MET A 1 84 ? 1.725 -7.283 -9.563 1.00 91.44 84 MET A N 1
ATOM 666 C CA . MET A 1 84 ? 0.559 -6.964 -10.402 1.00 91.44 84 MET A CA 1
ATOM 667 C C . MET A 1 84 ? -0.160 -8.226 -10.892 1.00 91.44 84 MET A C 1
ATOM 669 O O . MET A 1 84 ? -1.387 -8.264 -10.884 1.00 91.44 84 MET A O 1
ATOM 673 N N . ILE A 1 85 ? 0.588 -9.264 -11.283 1.00 88.75 85 ILE A N 1
ATOM 674 C CA . ILE A 1 85 ? 0.013 -10.537 -11.748 1.00 88.75 85 ILE A CA 1
ATOM 675 C C . ILE A 1 85 ? -0.760 -11.225 -10.617 1.00 88.75 85 ILE A C 1
ATOM 677 O O . ILE A 1 85 ? -1.934 -11.545 -10.788 1.00 88.75 85 ILE A O 1
ATOM 681 N N . GLU A 1 86 ? -0.136 -11.389 -9.450 1.00 87.12 86 GLU A N 1
ATOM 682 C CA . GLU A 1 86 ? -0.777 -11.978 -8.265 1.00 87.12 86 GLU A CA 1
ATOM 683 C C . GLU A 1 86 ? -1.926 -11.103 -7.739 1.00 87.12 86 GLU A C 1
ATOM 685 O O . GLU A 1 86 ? -2.928 -11.609 -7.241 1.00 87.12 86 GLU A O 1
ATOM 690 N N . GLY A 1 87 ? -1.817 -9.780 -7.900 1.00 83.44 87 GLY A N 1
ATOM 691 C CA . GLY A 1 87 ? -2.872 -8.818 -7.577 1.00 83.44 87 GLY A CA 1
ATOM 692 C C . GLY A 1 87 ? -4.088 -8.869 -8.511 1.00 83.44 87 GLY A C 1
ATOM 693 O O . GLY A 1 87 ? -5.086 -8.200 -8.240 1.00 83.44 87 GLY A O 1
ATOM 694 N N . GLY A 1 88 ? -4.039 -9.658 -9.590 1.00 85.75 88 GLY A N 1
ATOM 695 C CA . GLY A 1 88 ? -5.137 -9.792 -10.548 1.00 85.75 88 GLY A CA 1
ATOM 696 C C . GLY A 1 88 ? -5.319 -8.575 -11.457 1.00 85.75 88 GLY A C 1
ATOM 697 O O . GLY A 1 88 ? -6.432 -8.321 -11.922 1.00 85.75 88 GLY A O 1
ATOM 698 N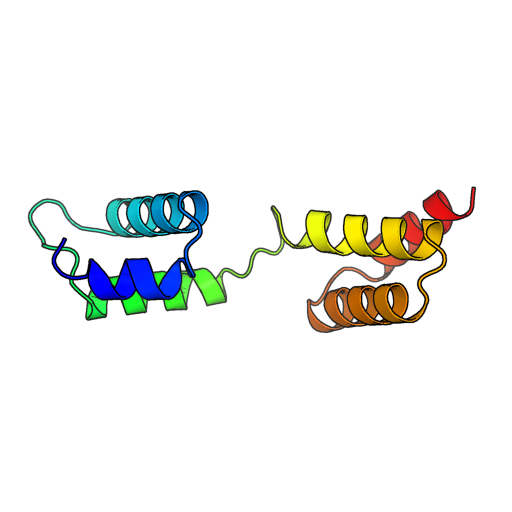 N . GLU A 1 89 ? -4.247 -7.819 -11.694 1.00 87.12 89 GLU A N 1
ATOM 699 C CA . GLU A 1 89 ? -4.233 -6.691 -12.622 1.00 87.12 89 GLU A CA 1
ATOM 700 C C . GLU A 1 89 ? -4.513 -7.149 -14.065 1.00 87.12 89 GLU A C 1
ATOM 702 O O . GLU A 1 89 ? -4.106 -8.240 -14.477 1.00 87.12 89 GLU A O 1
ATOM 707 N N . ASP A 1 90 ? -5.172 -6.312 -14.876 1.00 90.88 90 ASP A N 1
ATOM 708 C CA . ASP A 1 90 ? -5.399 -6.649 -16.285 1.00 90.88 90 ASP A CA 1
ATOM 709 C C . ASP A 1 90 ? -4.058 -6.696 -17.035 1.00 90.88 90 ASP A C 1
ATOM 711 O O . ASP A 1 90 ? -3.362 -5.689 -17.194 1.00 90.88 90 ASP A O 1
ATOM 715 N N . VAL A 1 91 ? -3.713 -7.861 -17.584 1.00 91.81 91 VAL A N 1
ATOM 716 C CA . VAL A 1 91 ? -2.500 -8.059 -18.392 1.00 91.81 91 VAL A CA 1
ATOM 717 C C . VAL A 1 91 ? -2.419 -7.048 -19.542 1.00 91.81 91 VAL A C 1
ATOM 719 O O . VAL A 1 91 ? -1.332 -6.564 -19.871 1.00 91.81 91 VAL A O 1
ATOM 722 N N . LYS A 1 92 ? -3.558 -6.655 -20.132 1.00 94.44 92 LYS A N 1
ATOM 723 C CA . LYS A 1 92 ? -3.582 -5.629 -21.184 1.00 94.44 92 LYS A CA 1
ATOM 724 C C . LYS A 1 92 ? -3.179 -4.259 -20.643 1.00 94.44 92 LYS A C 1
ATOM 726 O O . LYS A 1 92 ? -2.567 -3.482 -21.374 1.00 94.44 92 LYS A O 1
ATOM 731 N N . PHE A 1 93 ? -3.518 -3.939 -19.395 1.00 91.75 93 PHE A N 1
ATOM 732 C CA . PHE A 1 93 ? -3.078 -2.708 -18.746 1.00 91.75 93 PHE A CA 1
ATOM 733 C C . PHE A 1 93 ? -1.559 -2.702 -18.551 1.00 91.75 93 PHE A C 1
ATOM 735 O O . PHE A 1 93 ? -0.905 -1.761 -19.008 1.00 91.75 93 PHE A O 1
ATOM 742 N N . ILE A 1 94 ? -0.991 -3.773 -17.987 1.00 93.06 94 ILE A N 1
ATOM 743 C CA . ILE A 1 94 ? 0.462 -3.914 -17.789 1.00 93.06 94 ILE A CA 1
ATOM 744 C C . ILE A 1 94 ? 1.204 -3.754 -19.126 1.00 93.06 94 ILE A C 1
ATOM 746 O O . ILE A 1 94 ? 2.123 -2.940 -19.239 1.00 93.06 94 ILE A O 1
ATOM 750 N N . ALA A 1 95 ? 0.757 -4.464 -20.168 1.00 95.06 95 ALA A N 1
ATOM 751 C CA . ALA A 1 95 ? 1.370 -4.422 -21.494 1.00 95.06 95 ALA A CA 1
ATOM 752 C C . ALA A 1 95 ? 1.343 -3.016 -22.122 1.00 95.06 95 ALA A C 1
ATOM 754 O O . ALA A 1 95 ? 2.357 -2.557 -22.648 1.00 95.06 95 ALA A O 1
ATOM 755 N N . ARG A 1 96 ? 0.220 -2.285 -22.028 1.00 95.50 96 ARG A N 1
ATOM 756 C CA . ARG A 1 96 ? 0.130 -0.899 -22.533 1.00 95.50 96 ARG A CA 1
ATOM 757 C C . ARG A 1 96 ? 1.142 0.021 -21.855 1.00 95.50 96 ARG A C 1
ATOM 759 O O . ARG A 1 96 ? 1.769 0.846 -22.515 1.00 95.50 96 ARG A O 1
ATOM 766 N N . ARG A 1 97 ? 1.299 -0.106 -20.536 1.00 94.12 97 ARG A N 1
ATOM 767 C CA . ARG A 1 97 ? 2.217 0.728 -19.748 1.00 94.12 97 ARG A CA 1
ATOM 768 C C . ARG A 1 97 ? 3.677 0.399 -20.045 1.00 94.12 97 ARG A C 1
ATOM 770 O O . ARG A 1 97 ? 4.485 1.321 -20.118 1.00 94.12 97 ARG A O 1
ATOM 777 N N . LEU A 1 98 ? 3.987 -0.875 -20.286 1.00 93.38 98 LEU A N 1
ATOM 778 C CA . LEU A 1 98 ? 5.308 -1.312 -20.729 1.00 93.38 98 LEU A CA 1
ATOM 779 C C . LEU A 1 98 ? 5.687 -0.697 -22.083 1.00 93.38 98 LEU A C 1
ATOM 781 O O . LEU A 1 98 ? 6.767 -0.131 -22.205 1.00 93.38 98 LEU A O 1
ATOM 785 N N . ILE A 1 99 ? 4.782 -0.741 -23.068 1.00 93.88 99 ILE A N 1
ATOM 786 C CA . ILE A 1 99 ? 5.017 -0.156 -24.400 1.00 93.88 99 ILE A CA 1
ATOM 787 C C . ILE A 1 99 ? 5.285 1.350 -24.297 1.00 93.88 99 ILE A C 1
ATOM 789 O O . ILE A 1 99 ? 6.250 1.838 -24.874 1.00 93.88 99 ILE A O 1
ATOM 793 N N . ILE A 1 100 ? 4.480 2.081 -23.516 1.00 89.81 100 ILE A N 1
ATOM 794 C CA . ILE A 1 100 ? 4.674 3.525 -23.291 1.00 89.81 100 ILE A CA 1
ATOM 795 C C . ILE A 1 100 ? 6.038 3.821 -22.655 1.00 89.81 100 ILE A C 1
ATOM 797 O O . ILE A 1 100 ? 6.616 4.864 -22.919 1.00 89.81 100 ILE A O 1
ATOM 801 N N . SER A 1 101 ? 6.553 2.931 -21.806 1.00 86.81 101 SER A N 1
ATOM 802 C CA . SER A 1 101 ? 7.861 3.122 -21.173 1.00 86.81 101 SER A CA 1
ATOM 803 C C . SER A 1 101 ? 9.047 2.897 -22.111 1.00 86.81 101 SER A C 1
ATOM 805 O O . SER A 1 101 ? 10.160 3.267 -21.740 1.00 86.81 101 SER A O 1
ATOM 807 N N . ALA A 1 102 ? 8.838 2.235 -23.249 1.00 76.75 102 ALA A N 1
ATOM 808 C CA . ALA A 1 102 ? 9.880 1.910 -24.219 1.00 76.75 102 ALA A CA 1
ATOM 809 C C . ALA A 1 102 ? 9.967 2.921 -25.379 1.00 76.75 102 ALA A C 1
ATOM 811 O O . ALA A 1 102 ? 10.925 2.862 -26.148 1.00 76.75 102 ALA A O 1
ATOM 812 N N . ALA A 1 103 ? 8.966 3.798 -25.510 1.00 60.25 103 ALA A N 1
ATOM 813 C CA . ALA A 1 103 ? 8.916 4.898 -26.473 1.00 60.25 103 ALA A CA 1
ATOM 814 C C . ALA A 1 103 ? 9.592 6.155 -25.909 1.00 60.25 103 ALA A C 1
ATOM 816 O O . ALA A 1 103 ? 10.267 6.847 -26.701 1.00 60.25 103 ALA A O 1
#